Protein AF-A0A1Z9SM27-F1 (afdb_monomer_lite)

pLDDT: mean 76.43, std 13.02, range [48.34, 94.5]

Radius of gyration: 17.13 Å; chains: 1; bounding box: 48×29×50 Å

Structure (mmCIF, N/CA/C/O backbone):
data_AF-A0A1Z9SM27-F1
#
_entry.id   AF-A0A1Z9SM27-F1
#
loop_
_atom_site.group_PDB
_atom_site.id
_atom_site.type_symbol
_atom_site.label_atom_id
_atom_site.label_alt_id
_atom_site.label_comp_id
_atom_site.label_asym_id
_atom_site.label_entity_id
_atom_site.label_seq_id
_atom_site.pdbx_PDB_ins_code
_atom_site.Cartn_x
_atom_site.Cartn_y
_atom_site.Cartn_z
_atom_site.occupancy
_atom_site.B_iso_or_equiv
_atom_site.auth_seq_id
_atom_site.auth_comp_id
_atom_site.auth_asym_id
_atom_site.auth_atom_id
_atom_site.pdbx_PDB_model_num
ATOM 1 N N . MET A 1 1 ? -36.051 -12.851 9.675 1.00 53.44 1 MET A N 1
ATOM 2 C CA . MET A 1 1 ? -34.873 -12.325 10.395 1.00 53.44 1 MET A CA 1
ATOM 3 C C . MET A 1 1 ? -34.772 -10.867 9.987 1.00 53.44 1 MET A C 1
ATOM 5 O O . MET A 1 1 ? -34.722 -10.624 8.794 1.00 53.44 1 MET A O 1
ATOM 9 N N . ALA A 1 2 ? -34.959 -9.919 10.906 1.00 62.03 2 ALA A N 1
ATOM 10 C CA . ALA A 1 2 ? -34.956 -8.502 10.539 1.00 62.03 2 ALA A CA 1
ATOM 11 C C . ALA A 1 2 ? -33.515 -8.054 10.277 1.00 62.03 2 ALA A C 1
ATOM 13 O O . ALA A 1 2 ? -32.640 -8.312 11.107 1.00 62.03 2 ALA A O 1
ATOM 14 N N . ASP A 1 3 ? -33.279 -7.415 9.134 1.00 80.12 3 ASP A N 1
ATOM 15 C CA . ASP A 1 3 ? -31.983 -6.823 8.825 1.00 80.12 3 ASP A CA 1
ATOM 16 C C . ASP A 1 3 ? -31.711 -5.682 9.807 1.00 80.12 3 ASP A C 1
ATOM 18 O O . ASP A 1 3 ? -32.509 -4.752 9.948 1.00 80.12 3 ASP A O 1
ATOM 22 N N . LYS A 1 4 ? -30.593 -5.777 10.528 1.00 73.25 4 LYS A N 1
ATOM 23 C CA . LYS A 1 4 ? -30.175 -4.742 11.477 1.00 73.25 4 LYS A CA 1
ATOM 24 C C . LYS A 1 4 ? -29.777 -3.481 10.721 1.00 73.25 4 LYS A C 1
ATOM 26 O O . LYS A 1 4 ? -29.081 -3.550 9.707 1.00 73.25 4 LYS A O 1
ATOM 31 N N . ARG A 1 5 ? -30.178 -2.317 11.233 1.00 74.31 5 ARG A N 1
ATOM 32 C CA . ARG A 1 5 ? -29.729 -1.027 10.688 1.00 74.31 5 ARG A CA 1
ATOM 33 C C . ARG A 1 5 ? -28.278 -0.770 11.093 1.00 74.31 5 ARG A C 1
ATOM 35 O O . ARG A 1 5 ? -27.809 -1.283 12.104 1.00 74.31 5 ARG A O 1
ATOM 42 N N . VAL A 1 6 ? -27.567 0.070 10.336 1.00 71.69 6 VAL A N 1
ATOM 43 C CA . VAL A 1 6 ? -26.134 0.344 10.574 1.00 71.69 6 VAL A CA 1
ATOM 44 C C . VAL A 1 6 ? -25.852 0.898 11.981 1.00 71.69 6 VAL A C 1
ATOM 46 O O . VAL A 1 6 ? -24.790 0.654 12.538 1.00 71.69 6 VAL A O 1
ATOM 49 N N . SER A 1 7 ? -26.822 1.602 12.574 1.00 71.75 7 SER A N 1
ATOM 50 C CA . SER A 1 7 ? -26.766 2.148 13.937 1.00 71.75 7 SER A CA 1
ATOM 51 C C . SER A 1 7 ? -26.884 1.095 15.041 1.00 71.75 7 SER A C 1
ATOM 53 O O . SER A 1 7 ? -26.629 1.398 16.200 1.00 71.75 7 SER A O 1
ATOM 55 N N . GLU A 1 8 ? -27.306 -0.119 14.692 1.00 73.44 8 GLU A N 1
ATOM 56 C CA . GLU A 1 8 ? -27.547 -1.248 15.600 1.00 73.44 8 GLU A CA 1
ATOM 57 C C . GLU A 1 8 ? -26.489 -2.352 15.419 1.00 73.44 8 GLU A C 1
ATOM 59 O O . GLU A 1 8 ? -26.585 -3.437 16.001 1.00 73.44 8 GLU A O 1
ATOM 64 N N . LEU A 1 9 ? -25.474 -2.091 14.587 1.00 69.19 9 LEU A N 1
ATOM 65 C CA . LEU A 1 9 ? -24.284 -2.921 14.486 1.00 69.19 9 LEU A CA 1
ATOM 66 C C . LEU A 1 9 ? -23.408 -2.654 15.714 1.00 69.19 9 LEU A C 1
ATOM 68 O O . LEU A 1 9 ? -22.715 -1.644 15.801 1.00 69.19 9 LEU A O 1
ATOM 72 N N . ASN A 1 10 ? -23.456 -3.568 16.680 1.00 63.53 10 ASN A N 1
ATOM 73 C CA . ASN A 1 10 ? -22.553 -3.543 17.826 1.00 63.53 10 ASN A CA 1
ATOM 74 C C . ASN A 1 10 ? -21.113 -3.797 17.360 1.00 63.53 10 ASN A C 1
ATOM 76 O O . ASN A 1 10 ? -20.886 -4.644 16.494 1.00 63.53 10 ASN A O 1
ATOM 80 N N . ALA A 1 11 ? -20.147 -3.092 17.956 1.00 60.91 11 ALA A N 1
ATOM 81 C CA . ALA A 1 11 ? -18.731 -3.329 17.700 1.00 60.91 11 ALA A CA 1
ATOM 82 C C . ALA A 1 11 ? -18.389 -4.796 17.994 1.00 60.91 11 ALA A C 1
ATOM 84 O O . ALA A 1 11 ? -18.682 -5.309 19.077 1.00 60.91 11 ALA A O 1
ATOM 85 N N . LEU A 1 12 ? -17.794 -5.475 17.015 1.00 61.28 12 LEU A N 1
ATOM 86 C CA . LEU A 1 12 ? -17.350 -6.849 17.181 1.00 61.28 12 LEU A CA 1
ATOM 87 C C . LEU A 1 12 ? -16.188 -6.865 18.182 1.00 61.28 12 LEU A C 1
ATOM 89 O O . LEU A 1 12 ? -15.159 -6.233 17.957 1.00 61.28 12 LEU A O 1
ATOM 93 N N . THR A 1 13 ? -16.361 -7.562 19.304 1.00 60.50 13 THR A N 1
ATOM 94 C CA . THR A 1 13 ? -15.362 -7.595 20.384 1.00 60.50 13 THR A CA 1
ATOM 95 C C . THR A 1 13 ? -14.203 -8.552 20.099 1.00 60.50 13 THR A C 1
ATOM 97 O O . THR A 1 13 ? -13.178 -8.462 20.771 1.00 60.50 13 THR A O 1
ATOM 100 N N . ALA A 1 14 ? -14.335 -9.437 19.100 1.00 60.81 14 ALA A N 1
ATOM 101 C CA . ALA A 1 14 ? -13.257 -10.286 18.594 1.00 60.81 14 ALA A CA 1
ATOM 102 C C . ALA A 1 14 ? -13.522 -10.750 17.141 1.00 60.81 14 ALA A C 1
ATOM 104 O O . ALA A 1 14 ? -14.638 -11.187 16.859 1.00 60.81 14 ALA A O 1
ATOM 105 N N . PRO A 1 15 ? -12.522 -10.704 16.239 1.00 58.97 15 PRO A N 1
ATOM 106 C CA . PRO A 1 15 ? -12.645 -11.218 14.874 1.00 58.97 15 PRO A CA 1
ATOM 107 C C . PRO A 1 15 ? -12.897 -12.728 14.824 1.00 58.97 15 PRO A C 1
ATOM 109 O O . PRO A 1 15 ? -12.292 -13.484 15.589 1.00 58.97 15 PRO A O 1
ATOM 112 N N . VAL A 1 16 ? -13.720 -13.182 13.878 1.00 65.69 16 VAL A N 1
ATOM 113 C CA . VAL A 1 16 ? -13.862 -14.603 13.529 1.00 65.69 16 VAL A CA 1
ATOM 114 C C . VAL A 1 16 ? -13.140 -14.918 12.221 1.00 65.69 16 VAL A C 1
ATOM 116 O O . VAL A 1 16 ? -12.945 -14.061 11.367 1.00 65.69 16 VAL A O 1
ATOM 119 N N . LYS A 1 17 ? -12.744 -16.182 12.044 1.00 48.34 17 LYS A N 1
ATOM 120 C CA . LYS A 1 17 ? -11.969 -16.657 10.880 1.00 48.34 17 LYS A CA 1
ATOM 121 C C . LYS A 1 17 ? -12.631 -16.425 9.508 1.00 48.34 17 LYS A C 1
ATOM 123 O O . LYS A 1 17 ? -11.949 -16.545 8.498 1.00 48.34 17 LYS A O 1
ATOM 128 N N . ASP A 1 18 ? -13.933 -16.139 9.487 1.00 65.75 18 ASP A N 1
ATOM 129 C CA . ASP A 1 18 ? -14.725 -15.927 8.273 1.00 65.75 18 ASP A CA 1
ATOM 130 C C . ASP A 1 18 ? -15.003 -14.423 8.014 1.00 65.75 18 ASP A C 1
ATOM 132 O O . ASP A 1 18 ? -15.694 -14.078 7.054 1.00 65.75 18 ASP A O 1
ATOM 136 N N . ASP A 1 19 ? -14.463 -13.513 8.840 1.00 59.94 19 ASP A N 1
ATOM 137 C CA . ASP A 1 19 ? -14.581 -12.067 8.626 1.00 59.94 19 ASP A CA 1
ATOM 138 C C . ASP A 1 19 ? -13.737 -11.628 7.420 1.00 59.94 19 ASP A C 1
ATOM 140 O O . ASP A 1 19 ? -12.512 -11.746 7.413 1.00 59.94 19 ASP A O 1
ATOM 144 N N . LEU A 1 20 ? -14.396 -11.077 6.395 1.00 59.19 20 LEU A N 1
ATOM 145 C CA . LEU A 1 20 ? -13.737 -10.657 5.153 1.00 59.19 20 LEU A CA 1
ATOM 146 C C . LEU A 1 20 ? -12.918 -9.365 5.313 1.00 59.19 20 LEU A C 1
ATOM 148 O O . LEU A 1 20 ? -11.914 -9.184 4.628 1.00 59.19 20 LEU A O 1
ATOM 152 N N . VAL A 1 21 ? -13.365 -8.452 6.185 1.00 62.28 21 VAL A N 1
ATOM 153 C 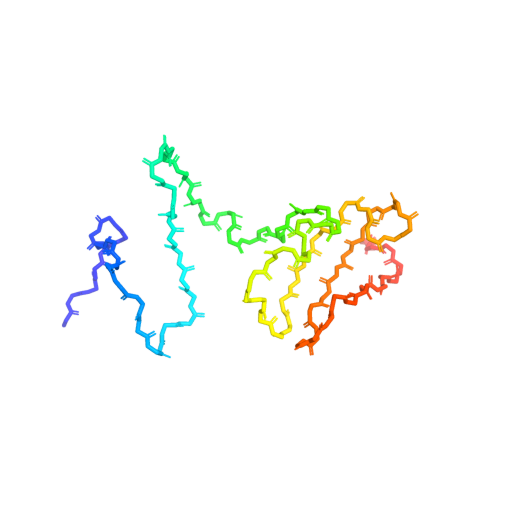CA . VAL A 1 21 ? -12.714 -7.162 6.457 1.00 62.28 21 VAL A CA 1
ATOM 154 C C . VAL A 1 21 ? -13.015 -6.729 7.892 1.00 62.28 21 VAL A C 1
ATOM 156 O O . VAL A 1 21 ? -14.164 -6.460 8.241 1.00 62.28 21 VAL A O 1
ATOM 159 N N . LEU A 1 22 ? -11.972 -6.604 8.710 1.00 63.12 22 LEU A N 1
ATOM 160 C CA . LEU A 1 22 ? -12.052 -6.001 10.039 1.00 63.12 22 LEU A CA 1
ATOM 161 C C . LEU A 1 22 ? -11.951 -4.483 9.950 1.00 63.12 22 LEU A C 1
ATOM 163 O O . LEU A 1 22 ? -10.978 -3.942 9.429 1.00 63.12 22 LEU A O 1
ATOM 167 N N . ILE A 1 23 ? -12.953 -3.801 10.499 1.00 67.50 23 ILE A N 1
ATOM 168 C CA . ILE A 1 23 ? -12.989 -2.344 10.623 1.00 67.50 23 ILE A CA 1
ATOM 169 C C . ILE A 1 23 ? -13.089 -2.028 12.111 1.00 67.50 23 ILE A C 1
ATOM 171 O O . ILE A 1 23 ? -14.182 -1.952 12.669 1.00 67.50 23 ILE A O 1
ATOM 175 N N . SER A 1 24 ? -11.942 -1.895 12.769 1.00 63.16 24 SER A N 1
ATOM 176 C CA . SER A 1 24 ? -11.865 -1.592 14.196 1.00 63.16 24 SER A CA 1
ATOM 177 C C . SER A 1 24 ? -10.952 -0.400 14.458 1.00 63.16 24 SER A C 1
ATOM 179 O O . SER A 1 24 ? -9.949 -0.189 13.776 1.00 63.16 24 SER A O 1
ATOM 181 N N . ASP A 1 25 ? -11.325 0.398 15.456 1.00 62.56 25 ASP A N 1
ATOM 182 C CA . ASP A 1 25 ? -10.431 1.372 16.068 1.00 62.56 25 ASP A CA 1
ATOM 183 C C . ASP A 1 25 ? -9.671 0.661 17.191 1.00 62.56 25 ASP A C 1
ATOM 185 O O . ASP A 1 25 ? -10.264 0.247 18.186 1.00 62.56 25 ASP A O 1
ATOM 189 N N . SER A 1 26 ? -8.367 0.453 17.008 1.00 60.50 26 SER A N 1
ATOM 190 C CA . SER A 1 26 ? -7.499 -0.155 18.025 1.00 60.50 26 SER A CA 1
ATOM 191 C C . SER A 1 26 ? -6.873 0.885 18.963 1.00 60.50 26 SER A C 1
ATOM 193 O O . SER A 1 26 ? -5.990 0.548 19.751 1.00 60.50 26 SER A O 1
ATOM 195 N N . SER A 1 27 ? -7.255 2.158 18.833 1.00 62.44 27 SER A N 1
ATOM 196 C CA . SER A 1 27 ? -6.745 3.249 19.655 1.00 62.44 27 SER A CA 1
ATOM 197 C C . SER A 1 27 ? -7.376 3.223 21.045 1.00 62.44 27 SER A C 1
ATOM 199 O O . SER A 1 27 ? -8.594 3.206 21.193 1.00 62.44 27 SER A O 1
ATOM 201 N N . THR A 1 28 ? -6.546 3.259 22.086 1.00 69.44 28 THR A N 1
ATOM 202 C CA . THR A 1 28 ? -7.009 3.364 23.480 1.00 69.44 28 THR A CA 1
ATOM 203 C C . THR A 1 28 ? -7.163 4.811 23.947 1.00 69.44 28 THR A C 1
ATOM 205 O O . THR A 1 28 ? -7.684 5.049 25.035 1.00 69.44 28 THR A O 1
ATOM 208 N N . THR A 1 29 ? -6.704 5.779 23.149 1.00 69.19 29 THR A N 1
ATOM 209 C CA . THR A 1 29 ? -6.559 7.184 23.567 1.00 69.19 29 THR A CA 1
ATOM 210 C C . THR A 1 29 ? -7.277 8.182 22.667 1.00 69.19 29 THR A C 1
ATOM 212 O O . THR A 1 29 ? -7.426 9.340 23.042 1.00 69.19 29 THR A O 1
ATOM 215 N N . GLU A 1 30 ? -7.729 7.768 21.487 1.00 61.09 30 GLU A N 1
ATOM 216 C CA . GLU A 1 30 ? -8.365 8.654 20.509 1.00 61.09 30 GLU A CA 1
ATOM 217 C C . GLU A 1 30 ? -9.494 7.926 19.799 1.00 61.09 30 GLU A C 1
ATOM 219 O O . GLU A 1 30 ? -9.293 6.804 19.353 1.00 61.09 30 GLU A O 1
ATOM 224 N N . THR A 1 31 ? -10.639 8.582 19.619 1.00 61.47 31 THR A N 1
ATOM 225 C CA . THR A 1 31 ? -11.718 8.056 18.777 1.00 61.47 31 THR A CA 1
ATOM 226 C C . THR A 1 31 ? -11.409 8.329 17.308 1.00 61.47 31 THR A C 1
ATOM 228 O O . THR A 1 31 ? -11.564 9.459 16.828 1.00 61.47 31 THR A O 1
ATOM 231 N N . LYS A 1 32 ? -11.005 7.303 16.557 1.00 58.78 32 LYS A N 1
ATOM 232 C CA . LYS A 1 32 ? -10.768 7.421 15.115 1.00 58.78 32 LYS A CA 1
ATOM 233 C C . LYS A 1 32 ? -12.071 7.190 14.362 1.00 58.78 32 LYS A C 1
ATOM 235 O O . LYS A 1 32 ? -12.612 6.090 14.306 1.00 58.78 32 LYS A O 1
ATOM 240 N N . LYS A 1 33 ? -12.595 8.254 13.747 1.00 58.78 33 LYS A N 1
ATOM 241 C CA . LYS A 1 33 ? -13.775 8.160 12.876 1.00 58.78 33 LYS A CA 1
ATOM 242 C C . LYS A 1 33 ? -13.397 7.423 11.589 1.00 58.78 33 LYS A C 1
ATOM 244 O O . LYS A 1 33 ? -12.829 8.023 10.677 1.00 58.78 33 LYS A O 1
ATOM 249 N N . ILE A 1 34 ? -13.731 6.138 11.498 1.00 65.62 34 ILE A N 1
ATOM 250 C CA . ILE A 1 34 ? -13.655 5.396 10.239 1.00 65.62 34 ILE A CA 1
ATOM 251 C C . ILE A 1 34 ? -14.928 5.699 9.448 1.00 65.62 34 ILE A C 1
ATOM 253 O O . ILE A 1 34 ? -16.014 5.245 9.795 1.00 65.62 34 ILE A O 1
ATOM 257 N N . THR A 1 35 ? -14.815 6.522 8.406 1.00 61.56 35 THR A N 1
ATOM 258 C CA . THR A 1 35 ? -15.938 6.765 7.492 1.00 61.56 35 THR A CA 1
ATOM 259 C C . THR A 1 35 ? -15.930 5.740 6.361 1.00 61.56 35 THR A C 1
ATOM 261 O O . THR A 1 35 ? -14.871 5.253 5.973 1.00 61.56 35 THR A O 1
ATOM 264 N N . ILE A 1 36 ? -17.091 5.461 5.762 1.00 66.69 36 ILE A N 1
ATOM 265 C CA . ILE A 1 36 ? -17.190 4.626 4.550 1.00 66.69 36 ILE A CA 1
ATOM 266 C C . ILE A 1 36 ? -16.305 5.186 3.414 1.00 66.69 36 ILE A C 1
ATOM 268 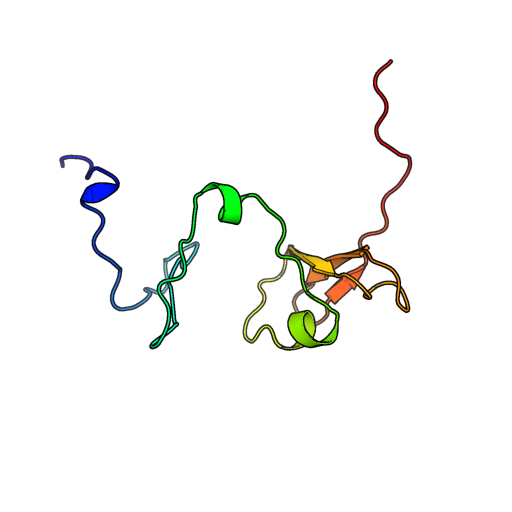O O . ILE A 1 36 ? -15.758 4.432 2.620 1.00 66.69 36 ILE A O 1
ATOM 272 N N . GLN A 1 37 ? -16.076 6.503 3.364 1.00 54.31 37 GLN A N 1
ATOM 273 C CA . GLN A 1 37 ? -15.167 7.115 2.386 1.00 54.31 37 GLN A CA 1
ATOM 274 C C . GLN A 1 37 ? -13.698 6.741 2.631 1.00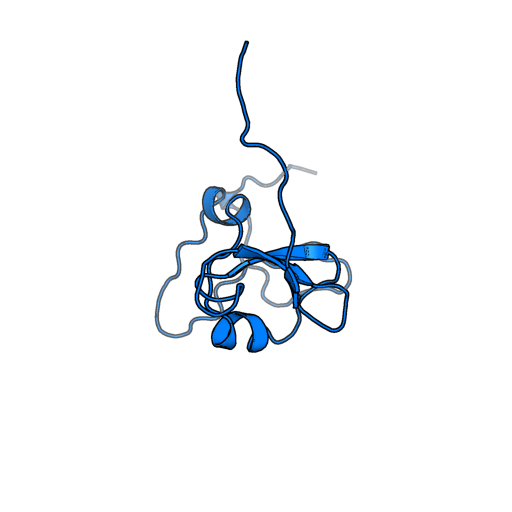 54.31 37 GLN A C 1
ATOM 276 O O . GLN A 1 37 ? -12.928 6.666 1.675 1.00 54.31 37 GLN A O 1
ATOM 281 N N . ASN A 1 38 ? -13.303 6.466 3.879 1.00 57.56 38 ASN A N 1
ATOM 282 C CA . ASN A 1 38 ? -11.959 5.980 4.197 1.00 57.56 38 ASN A CA 1
ATOM 283 C C . ASN A 1 38 ? -11.731 4.557 3.670 1.00 57.56 38 ASN A C 1
ATOM 285 O O . ASN A 1 38 ? -10.590 4.217 3.385 1.00 57.56 38 ASN A O 1
ATOM 289 N N . LEU A 1 39 ? -12.786 3.750 3.504 1.00 64.81 39 LEU A N 1
ATOM 290 C CA . LEU A 1 39 ? -12.681 2.409 2.916 1.00 64.81 39 LEU A CA 1
ATOM 291 C C . LEU A 1 39 ? -12.407 2.445 1.406 1.00 64.81 39 LEU A C 1
ATOM 293 O O . LEU A 1 39 ? -11.844 1.500 0.865 1.00 64.81 39 LEU A O 1
ATOM 297 N N . PHE A 1 40 ? -12.804 3.522 0.723 1.00 60.72 40 PHE A N 1
ATOM 298 C CA . PHE A 1 40 ? -12.632 3.664 -0.726 1.00 60.72 40 PHE A CA 1
ATOM 299 C C . PHE A 1 40 ? -11.371 4.433 -1.126 1.00 60.72 40 PHE A C 1
ATOM 301 O O . PHE A 1 40 ? -11.032 4.484 -2.308 1.00 60.72 40 PHE A O 1
ATOM 308 N N . LYS A 1 41 ? -10.666 5.046 -0.169 1.00 58.97 41 LYS A N 1
ATOM 309 C CA . LYS A 1 41 ? -9.378 5.685 -0.436 1.00 58.97 41 LYS A CA 1
ATOM 310 C C . LYS A 1 41 ? -8.262 4.684 -0.202 1.00 58.97 41 LYS A C 1
ATOM 312 O O . LYS A 1 41 ? -8.183 4.060 0.850 1.00 58.97 41 LYS A O 1
ATOM 317 N N . VAL A 1 42 ? -7.372 4.585 -1.182 1.00 69.06 42 VAL A N 1
ATOM 318 C CA . VAL A 1 42 ? -6.129 3.835 -1.035 1.00 69.06 42 VAL A CA 1
ATOM 319 C C . VAL A 1 42 ? -5.359 4.434 0.156 1.00 69.06 42 VAL A C 1
ATOM 321 O O . VAL A 1 42 ? -5.098 5.641 0.140 1.00 69.06 42 VAL A O 1
ATOM 324 N N . PRO A 1 43 ? -5.020 3.650 1.197 1.00 70.94 43 PRO A N 1
ATOM 325 C CA . PRO A 1 43 ? -4.306 4.166 2.359 1.00 70.94 43 PRO A CA 1
ATOM 326 C C . PRO A 1 43 ? -2.984 4.808 1.927 1.00 70.94 43 PRO A C 1
ATOM 328 O O . PRO A 1 43 ? -2.233 4.227 1.140 1.00 70.94 43 PRO A O 1
ATOM 331 N N . SER A 1 44 ? -2.722 6.023 2.419 1.00 76.19 44 SER A N 1
ATOM 332 C CA . SER A 1 44 ? -1.505 6.779 2.119 1.00 76.19 44 SER A CA 1
ATOM 333 C C . SER A 1 44 ? -0.483 6.645 3.245 1.00 76.19 44 SER A C 1
ATOM 335 O O . SER A 1 44 ? -0.785 6.996 4.387 1.00 76.19 44 SER A O 1
ATOM 337 N N . ALA A 1 45 ? 0.726 6.194 2.934 1.00 80.44 45 ALA A N 1
ATOM 338 C CA . ALA A 1 45 ? 1.818 6.027 3.892 1.00 80.44 45 ALA A CA 1
ATOM 339 C C . ALA A 1 45 ? 3.170 6.301 3.214 1.00 80.44 45 ALA A C 1
ATOM 341 O O . ALA A 1 45 ? 3.250 6.342 1.995 1.00 80.44 45 ALA A O 1
ATOM 342 N N . ASN A 1 46 ? 4.244 6.491 3.976 1.00 87.12 46 ASN A N 1
ATOM 343 C CA . ASN A 1 46 ? 5.600 6.432 3.420 1.00 87.12 46 ASN A CA 1
ATOM 344 C C . ASN A 1 46 ? 6.096 4.972 3.394 1.00 87.12 46 ASN A C 1
ATOM 346 O O . ASN A 1 46 ? 5.432 4.070 3.913 1.00 87.12 46 ASN A O 1
ATOM 350 N N . THR A 1 47 ? 7.255 4.719 2.799 1.00 88.00 47 THR A N 1
ATOM 351 C CA . THR A 1 47 ? 7.860 3.386 2.674 1.00 88.00 47 THR A CA 1
ATOM 352 C C . THR A 1 47 ? 8.023 2.699 4.028 1.00 88.00 47 THR A C 1
ATOM 354 O O . THR A 1 47 ? 7.645 1.537 4.163 1.00 88.00 47 THR A O 1
ATOM 357 N N . ALA A 1 48 ? 8.492 3.426 5.046 1.00 85.88 48 ALA A N 1
ATOM 358 C CA . ALA A 1 48 ? 8.670 2.910 6.404 1.00 85.88 48 ALA A CA 1
ATOM 359 C C . ALA A 1 48 ? 7.344 2.460 7.041 1.00 85.88 48 ALA A C 1
ATOM 361 O O . ALA A 1 48 ? 7.238 1.342 7.540 1.00 85.88 48 ALA A O 1
ATOM 362 N N . ASN A 1 49 ? 6.307 3.292 6.965 1.00 82.38 49 ASN A N 1
ATOM 363 C CA . ASN A 1 49 ? 4.988 2.980 7.512 1.00 82.38 49 ASN A CA 1
ATOM 364 C C . ASN A 1 49 ? 4.291 1.868 6.717 1.00 82.38 49 ASN A C 1
ATOM 366 O O . ASN A 1 49 ? 3.573 1.062 7.297 1.00 82.38 49 ASN A O 1
ATOM 370 N N . THR A 1 50 ? 4.524 1.793 5.405 1.00 83.31 50 THR A N 1
ATOM 371 C CA . THR A 1 50 ? 3.995 0.718 4.550 1.00 83.31 50 THR A CA 1
ATOM 372 C C . THR A 1 50 ? 4.667 -0.625 4.877 1.00 83.31 50 THR A C 1
ATOM 374 O O . THR A 1 50 ? 4.006 -1.662 4.902 1.00 83.31 50 THR A O 1
ATOM 377 N N . ALA A 1 51 ? 5.964 -0.614 5.200 1.00 81.81 51 ALA A N 1
ATOM 378 C CA . ALA A 1 51 ? 6.696 -1.785 5.687 1.00 81.81 51 ALA A CA 1
ATOM 379 C C . ALA A 1 51 ? 6.309 -2.190 7.122 1.00 81.81 51 ALA A C 1
ATOM 381 O O . ALA A 1 51 ? 6.437 -3.357 7.478 1.00 81.81 51 ALA A O 1
ATOM 382 N N . ALA A 1 52 ? 5.815 -1.249 7.932 1.00 81.25 52 ALA A N 1
ATOM 383 C CA . ALA A 1 52 ? 5.352 -1.495 9.298 1.00 81.25 52 ALA A CA 1
ATOM 384 C C . ALA A 1 52 ? 3.936 -2.099 9.381 1.00 81.25 52 ALA A C 1
ATOM 386 O O . ALA A 1 52 ? 3.464 -2.403 10.478 1.00 81.25 52 ALA A O 1
ATOM 387 N N . ILE A 1 53 ? 3.244 -2.280 8.250 1.00 79.62 53 ILE A N 1
ATOM 388 C CA . ILE A 1 53 ? 1.963 -2.993 8.215 1.00 79.62 53 ILE A CA 1
ATOM 389 C C . ILE A 1 53 ? 2.236 -4.448 8.611 1.00 79.62 53 ILE A C 1
ATOM 391 O O . ILE A 1 53 ? 2.954 -5.164 7.920 1.00 79.62 53 ILE A O 1
ATOM 395 N N . SER A 1 54 ? 1.671 -4.879 9.738 1.00 74.12 54 SER A N 1
ATOM 396 C CA . SER A 1 54 ? 1.986 -6.168 10.367 1.00 74.12 54 SER A CA 1
ATOM 397 C C . SER A 1 54 ? 1.368 -7.377 9.661 1.00 74.12 54 SER A C 1
ATOM 399 O O . SER A 1 54 ? 1.820 -8.503 9.861 1.00 74.12 54 SER A O 1
ATOM 401 N N . SER A 1 55 ? 0.319 -7.181 8.859 1.00 77.38 55 SER A N 1
ATOM 402 C CA . SER A 1 55 ? -0.375 -8.261 8.139 1.00 77.38 55 SER A CA 1
ATOM 403 C C . SER A 1 55 ? -1.030 -7.767 6.840 1.00 77.38 55 SER A C 1
ATOM 405 O O . SER A 1 55 ? -2.256 -7.781 6.726 1.00 77.38 55 SER A O 1
ATOM 407 N N . PRO A 1 56 ? -0.248 -7.279 5.859 1.00 81.12 56 PRO A N 1
ATOM 408 C CA . PRO A 1 56 ? -0.796 -6.893 4.567 1.00 81.12 56 PRO A CA 1
ATOM 409 C C . PRO A 1 56 ? -1.277 -8.132 3.800 1.00 81.12 56 PRO A C 1
ATOM 411 O O . PRO A 1 56 ? -0.598 -9.159 3.753 1.00 81.12 56 PRO A O 1
ATOM 414 N N . ALA A 1 57 ? -2.450 -8.034 3.179 1.00 84.38 57 ALA A N 1
ATOM 415 C CA . ALA A 1 57 ? -2.981 -9.103 2.340 1.00 84.38 57 ALA A CA 1
ATOM 416 C C . ALA A 1 57 ? -2.396 -9.018 0.923 1.00 84.38 57 ALA A C 1
ATOM 418 O O . ALA A 1 57 ? -2.187 -7.926 0.387 1.00 84.38 57 ALA A O 1
ATOM 419 N N . ALA A 1 58 ? -2.147 -10.163 0.283 1.00 88.44 58 ALA A N 1
ATOM 420 C CA . ALA A 1 58 ? -1.765 -10.175 -1.128 1.00 88.44 58 ALA A CA 1
ATOM 421 C C . ALA A 1 58 ? -2.856 -9.489 -1.976 1.00 88.44 58 ALA A C 1
ATOM 423 O O . ALA A 1 58 ? -4.043 -9.755 -1.804 1.00 88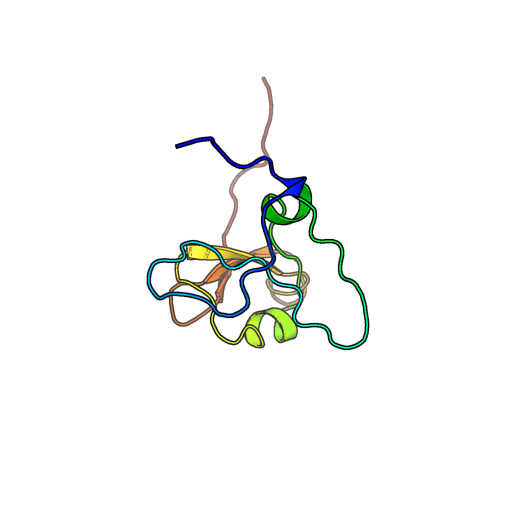.44 58 ALA A O 1
ATOM 424 N N . GLY A 1 59 ? -2.454 -8.588 -2.873 1.00 84.50 59 GLY A N 1
ATOM 425 C CA . GLY A 1 59 ? -3.361 -7.758 -3.671 1.00 84.50 59 GLY A CA 1
ATOM 426 C C . GLY A 1 59 ? -3.771 -6.436 -3.013 1.00 84.50 59 GLY A C 1
ATOM 427 O O . GLY A 1 59 ? -4.400 -5.609 -3.671 1.00 84.50 59 GLY A O 1
ATOM 428 N N . GLN A 1 60 ? -3.393 -6.185 -1.756 1.00 86.75 60 GLN A N 1
ATOM 429 C CA . GLN A 1 60 ? -3.636 -4.898 -1.107 1.00 86.75 60 GLN A CA 1
ATOM 430 C C . GLN A 1 60 ? -2.876 -3.775 -1.821 1.00 86.75 60 GLN A C 1
ATOM 432 O O . GLN A 1 60 ? -1.689 -3.914 -2.113 1.00 86.75 60 GLN A O 1
ATOM 437 N N . VAL A 1 61 ? -3.556 -2.651 -2.067 1.00 90.00 61 VAL A N 1
ATOM 438 C CA . VAL A 1 61 ? -2.988 -1.463 -2.724 1.00 90.00 61 VAL A CA 1
ATOM 439 C C . VAL A 1 61 ? -2.784 -0.343 -1.703 1.00 90.00 61 VAL A C 1
ATOM 441 O O . VAL A 1 61 ? -3.633 -0.124 -0.839 1.00 90.00 61 VAL A O 1
ATOM 444 N N . ALA A 1 62 ? -1.669 0.378 -1.814 1.00 89.25 62 ALA A N 1
ATOM 445 C CA . ALA A 1 62 ? -1.335 1.546 -1.000 1.00 89.25 62 ALA A CA 1
ATOM 446 C C . ALA A 1 62 ? -0.789 2.690 -1.873 1.00 89.25 62 ALA A C 1
ATOM 448 O O . ALA A 1 62 ? -0.153 2.455 -2.903 1.00 89.25 62 ALA A O 1
ATOM 449 N N . TYR A 1 63 ? -1.019 3.936 -1.457 1.00 91.44 63 TYR A N 1
ATOM 450 C CA . TYR A 1 63 ? -0.364 5.112 -2.017 1.00 91.44 63 TYR A CA 1
ATOM 451 C C . TYR A 1 63 ? 0.863 5.406 -1.158 1.00 91.44 63 TYR A C 1
ATOM 453 O O . TYR A 1 63 ? 0.743 5.789 0.004 1.00 91.44 63 TYR A O 1
ATOM 461 N N . VAL A 1 64 ? 2.049 5.197 -1.716 1.00 92.50 64 VAL A N 1
ATOM 462 C CA . VAL A 1 64 ? 3.315 5.345 -1.002 1.00 92.50 64 VAL A CA 1
ATOM 463 C C . VAL A 1 64 ? 3.939 6.682 -1.373 1.00 92.50 64 VAL A C 1
ATOM 465 O O . VAL A 1 64 ? 4.269 6.886 -2.536 1.00 92.50 64 VAL A O 1
ATOM 468 N N . THR A 1 65 ? 4.113 7.599 -0.424 1.00 94.50 65 THR A N 1
ATOM 469 C CA . THR A 1 65 ? 4.529 8.990 -0.698 1.00 94.50 65 THR A CA 1
ATOM 470 C C . THR A 1 65 ? 5.968 9.141 -1.204 1.00 94.50 65 THR A C 1
ATOM 472 O O . THR A 1 65 ? 6.304 10.171 -1.771 1.00 94.50 65 THR A O 1
ATOM 475 N N . ASP A 1 66 ? 6.811 8.130 -1.015 1.00 93.00 66 ASP A N 1
ATOM 476 C CA . ASP A 1 66 ? 8.256 8.118 -1.298 1.00 93.00 66 ASP A CA 1
ATOM 477 C C . ASP A 1 66 ? 8.736 6.785 -1.926 1.00 93.00 66 ASP A C 1
ATOM 479 O O . ASP A 1 66 ? 9.937 6.537 -2.053 1.00 93.00 66 ASP A O 1
ATOM 483 N N . GLY A 1 67 ? 7.810 5.912 -2.347 1.00 87.81 67 GLY A N 1
ATOM 484 C CA . GLY A 1 67 ? 8.096 4.542 -2.810 1.00 87.81 67 GLY A CA 1
ATOM 485 C C . GLY A 1 67 ? 8.787 4.434 -4.177 1.00 87.81 67 GLY A C 1
ATOM 486 O O . GLY A 1 67 ? 9.254 3.359 -4.572 1.00 87.81 67 GLY A O 1
ATOM 487 N N . ALA A 1 68 ? 8.890 5.540 -4.913 1.00 89.19 68 ALA A N 1
ATOM 488 C CA . ALA A 1 68 ? 9.593 5.631 -6.185 1.00 89.19 68 ALA A CA 1
ATOM 489 C C . ALA A 1 68 ? 10.953 6.329 -6.074 1.00 89.19 68 ALA A C 1
ATOM 491 O O . ALA A 1 68 ? 11.224 7.279 -6.800 1.00 89.19 68 ALA A O 1
ATOM 492 N N . GLY A 1 69 ? 11.805 5.866 -5.152 1.00 87.62 69 GLY A N 1
ATOM 493 C CA . GLY A 1 69 ? 13.119 6.480 -4.922 1.00 87.62 69 GLY A CA 1
ATOM 494 C C . GLY A 1 69 ? 13.003 7.904 -4.369 1.00 87.62 69 GLY A C 1
ATOM 495 O O . GLY A 1 69 ? 13.737 8.787 -4.797 1.00 87.62 69 GLY A O 1
ATOM 496 N N . GLY A 1 70 ? 12.037 8.136 -3.475 1.00 90.06 70 GLY A N 1
ATOM 497 C CA . GLY A 1 70 ? 11.717 9.454 -2.919 1.00 90.06 70 GLY A CA 1
ATOM 498 C C . GLY A 1 70 ? 10.508 10.139 -3.561 1.00 90.06 70 GLY A C 1
ATOM 499 O O . GLY A 1 70 ? 10.007 11.108 -3.002 1.00 90.06 70 GLY A O 1
ATOM 500 N N . SER A 1 71 ? 9.996 9.630 -4.688 1.00 90.31 71 SER A N 1
ATOM 501 C CA . SER A 1 71 ? 8.759 10.132 -5.310 1.00 90.31 71 SER A CA 1
ATOM 502 C C . SER A 1 71 ? 7.526 9.296 -4.928 1.00 90.31 71 SER A C 1
ATOM 504 O O . SER A 1 71 ? 7.669 8.094 -4.678 1.00 90.31 71 SER A O 1
ATOM 506 N N . PRO A 1 72 ? 6.310 9.874 -4.930 1.00 92.06 72 PRO A N 1
ATOM 507 C CA . PRO A 1 72 ? 5.092 9.119 -4.665 1.00 92.06 72 PRO A CA 1
ATOM 508 C C . PRO A 1 72 ? 4.767 8.074 -5.741 1.00 92.06 72 PRO A C 1
ATOM 510 O O . PRO A 1 72 ? 4.997 8.298 -6.930 1.00 92.06 72 PRO A O 1
ATOM 513 N N . CYS A 1 73 ? 4.179 6.945 -5.348 1.00 92.75 73 CYS A N 1
ATOM 514 C CA . CYS A 1 73 ? 3.692 5.914 -6.263 1.00 92.75 73 CYS A CA 1
ATOM 515 C C . CYS A 1 73 ? 2.547 5.083 -5.674 1.00 92.75 73 CYS A C 1
ATOM 517 O O . CYS A 1 73 ? 2.388 4.995 -4.460 1.00 92.75 73 CYS A O 1
ATOM 519 N N . LEU A 1 74 ? 1.798 4.390 -6.531 1.00 93.06 74 LEU A N 1
ATOM 520 C CA . LEU A 1 74 ? 0.948 3.284 -6.090 1.00 93.06 74 LEU A CA 1
ATOM 521 C C . LEU A 1 74 ? 1.795 2.020 -5.917 1.00 93.06 74 LEU A C 1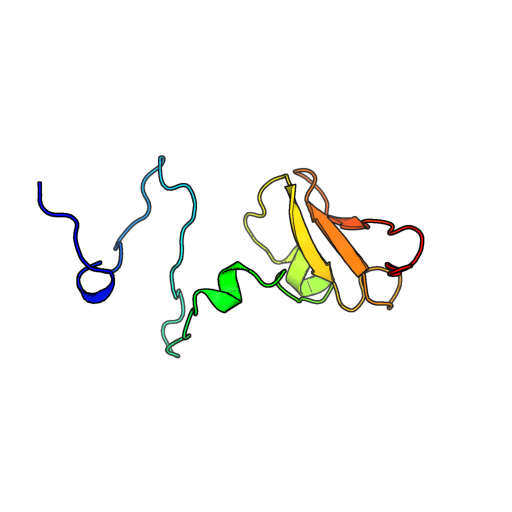
ATOM 523 O O . LEU A 1 74 ? 2.675 1.745 -6.734 1.00 93.06 74 LEU A O 1
ATOM 527 N N . ALA A 1 75 ? 1.522 1.249 -4.871 1.00 91.94 75 ALA A N 1
ATOM 528 C CA . ALA A 1 75 ? 2.165 -0.029 -4.609 1.00 91.94 75 ALA A CA 1
ATOM 529 C C . ALA A 1 75 ? 1.128 -1.120 -4.324 1.00 91.94 75 ALA A C 1
ATOM 531 O O . ALA A 1 75 ? 0.072 -0.839 -3.761 1.00 91.94 75 ALA A O 1
ATOM 532 N N . VAL A 1 76 ? 1.448 -2.359 -4.691 1.00 93.00 76 VAL A N 1
ATOM 533 C CA . VAL A 1 76 ? 0.666 -3.561 -4.389 1.00 93.00 76 VAL A CA 1
ATOM 534 C C . VAL A 1 76 ? 1.504 -4.536 -3.574 1.00 93.00 76 VAL A C 1
ATOM 536 O O . VAL A 1 76 ? 2.677 -4.756 -3.878 1.00 93.00 76 VAL A O 1
ATOM 539 N N . TYR A 1 77 ? 0.919 -5.135 -2.542 1.00 92.38 77 TYR A N 1
ATOM 540 C CA . TYR A 1 77 ? 1.572 -6.200 -1.791 1.00 92.38 77 TYR A CA 1
ATOM 541 C C . TYR A 1 77 ? 1.409 -7.539 -2.519 1.00 92.38 77 TYR A C 1
ATOM 543 O O . TYR A 1 77 ? 0.290 -7.973 -2.783 1.00 92.38 77 TYR A O 1
ATOM 551 N N . ASN A 1 78 ? 2.509 -8.218 -2.847 1.00 92.50 78 ASN A N 1
ATOM 552 C CA . ASN A 1 78 ? 2.474 -9.499 -3.572 1.00 92.50 78 ASN A CA 1
ATOM 553 C C . ASN A 1 78 ? 2.425 -10.741 -2.656 1.00 92.50 78 ASN A C 1
ATOM 555 O O . ASN A 1 78 ? 2.582 -11.855 -3.145 1.00 92.50 78 ASN A O 1
ATOM 559 N N . GLY A 1 79 ? 2.258 -10.559 -1.342 1.00 88.06 79 GLY A N 1
ATOM 560 C CA . GLY A 1 79 ? 2.378 -11.629 -0.343 1.00 88.06 79 GLY A CA 1
ATOM 561 C C . GLY A 1 79 ? 3.750 -11.704 0.336 1.00 88.06 79 GLY A C 1
ATOM 562 O O . GLY A 1 79 ? 3.937 -12.493 1.257 1.00 88.06 79 GLY A O 1
ATOM 563 N N . SER A 1 80 ? 4.727 -10.906 -0.099 1.00 90.75 80 SER A N 1
ATOM 564 C CA . SER A 1 80 ? 6.058 -10.842 0.529 1.00 90.75 80 SER A CA 1
ATOM 565 C C . SER A 1 80 ? 6.685 -9.451 0.490 1.00 90.75 80 SER A C 1
ATOM 567 O O . SER A 1 80 ? 7.422 -9.068 1.393 1.00 90.75 80 SER A O 1
ATOM 569 N N . SER A 1 81 ? 6.409 -8.664 -0.544 1.00 91.19 81 SER A N 1
ATOM 570 C CA . SER A 1 81 ? 6.979 -7.337 -0.750 1.00 91.19 81 SER A CA 1
ATOM 571 C C . SER A 1 81 ? 5.963 -6.392 -1.377 1.00 91.19 81 SER A C 1
ATOM 573 O O . SER A 1 81 ? 5.053 -6.804 -2.100 1.00 91.19 81 SER A O 1
ATOM 575 N N . TRP A 1 82 ? 6.152 -5.102 -1.113 1.00 92.25 82 TRP A N 1
ATOM 576 C CA . TRP A 1 82 ? 5.438 -4.035 -1.800 1.00 92.25 82 TRP A CA 1
ATOM 577 C C . TRP A 1 82 ? 6.111 -3.756 -3.141 1.00 92.25 82 TRP A C 1
ATOM 579 O O . TRP A 1 82 ? 7.279 -3.374 -3.196 1.00 92.25 82 TRP A O 1
ATOM 589 N N . LEU A 1 83 ? 5.370 -3.959 -4.225 1.00 93.88 83 LEU A N 1
ATOM 590 C CA . LEU A 1 83 ? 5.819 -3.706 -5.587 1.00 93.88 83 LEU A CA 1
ATOM 591 C C . LEU A 1 83 ? 5.165 -2.442 -6.118 1.00 93.88 83 LEU A C 1
ATOM 593 O O . LEU A 1 83 ? 3.971 -2.225 -5.928 1.00 93.88 83 LEU A O 1
ATOM 597 N N . ARG A 1 84 ? 5.937 -1.618 -6.824 1.00 94.12 84 ARG A N 1
ATOM 598 C CA . ARG A 1 84 ? 5.403 -0.429 -7.485 1.00 94.12 84 ARG A CA 1
ATOM 599 C C . ARG A 1 84 ? 4.463 -0.831 -8.620 1.00 94.12 84 ARG A C 1
ATOM 601 O O . ARG A 1 84 ? 4.824 -1.648 -9.463 1.00 94.12 84 ARG A O 1
ATOM 608 N N . ILE A 1 85 ? 3.300 -0.193 -8.678 1.00 93.56 85 ILE A N 1
ATOM 609 C CA . ILE A 1 85 ? 2.421 -0.212 -9.844 1.00 93.56 85 ILE A CA 1
ATOM 610 C C . ILE A 1 85 ? 2.884 0.896 -10.790 1.00 93.56 85 ILE A C 1
ATOM 612 O O . ILE A 1 85 ? 2.833 2.081 -10.453 1.00 93.56 85 ILE A O 1
ATOM 616 N N . THR A 1 86 ? 3.324 0.515 -11.985 1.00 90.81 86 THR A N 1
ATOM 617 C CA . THR A 1 86 ? 3.640 1.466 -13.055 1.00 90.81 86 THR A CA 1
ATOM 618 C C . THR A 1 86 ? 2.368 1.765 -13.839 1.00 90.81 86 THR A C 1
ATOM 620 O O . THR A 1 86 ? 1.780 0.865 -14.435 1.00 90.81 86 THR A O 1
ATOM 623 N N . LEU A 1 87 ? 1.932 3.025 -13.822 1.00 85.81 87 LEU A N 1
ATOM 624 C CA . LEU A 1 87 ? 0.790 3.491 -14.608 1.00 85.81 87 LEU A CA 1
ATOM 625 C C . LEU A 1 87 ? 1.247 3.903 -16.014 1.00 85.81 87 LEU A C 1
ATOM 627 O O . LEU A 1 87 ? 2.380 4.345 -16.200 1.00 85.81 87 LEU A O 1
ATOM 631 N N . GLY A 1 88 ? 0.361 3.731 -16.995 1.00 84.31 88 GLY A N 1
ATOM 632 C CA . GLY A 1 88 ? 0.584 4.148 -18.379 1.00 84.31 88 GLY A CA 1
ATOM 633 C C . GLY A 1 88 ? 0.249 5.623 -18.609 1.00 84.31 88 GLY A C 1
ATOM 634 O O . GLY A 1 88 ? 0.502 6.478 -17.763 1.00 84.31 88 GLY A O 1
ATOM 635 N N . ALA A 1 89 ? -0.333 5.923 -19.769 1.00 88.44 89 ALA A N 1
ATOM 636 C CA . ALA A 1 89 ? -0.775 7.274 -20.098 1.00 88.44 89 ALA A CA 1
ATOM 637 C C . ALA A 1 89 ? -1.821 7.809 -19.100 1.00 88.44 89 ALA A C 1
ATOM 639 O O . ALA A 1 89 ? -2.570 7.044 -18.487 1.00 88.44 89 ALA A O 1
ATOM 640 N N . ALA A 1 90 ? -1.880 9.137 -18.965 1.00 88.12 90 ALA A N 1
ATOM 641 C CA . ALA A 1 90 ? -2.923 9.801 -18.195 1.00 88.12 90 ALA A CA 1
ATOM 642 C C . ALA A 1 90 ? -4.312 9.471 -18.762 1.00 88.12 90 ALA A C 1
ATOM 644 O O . ALA A 1 90 ? -4.476 9.296 -19.971 1.00 88.12 90 ALA A O 1
ATOM 645 N N . ILE A 1 91 ? -5.318 9.421 -17.886 1.00 84.94 91 ILE A N 1
ATOM 646 C CA . ILE A 1 91 ? -6.708 9.321 -18.330 1.00 84.94 91 ILE A CA 1
ATOM 647 C C . ILE A 1 91 ? -7.081 10.589 -19.114 1.00 84.94 91 ILE A C 1
ATOM 649 O O . ILE A 1 91 ? -6.753 11.699 -18.694 1.00 84.94 91 ILE A O 1
ATOM 653 N N . ALA A 1 92 ? -7.763 10.427 -20.243 1.00 85.38 92 ALA A N 1
ATOM 654 C CA . ALA A 1 92 ? -8.281 11.522 -21.057 1.00 85.38 92 ALA A CA 1
ATOM 655 C C . ALA A 1 92 ? -9.70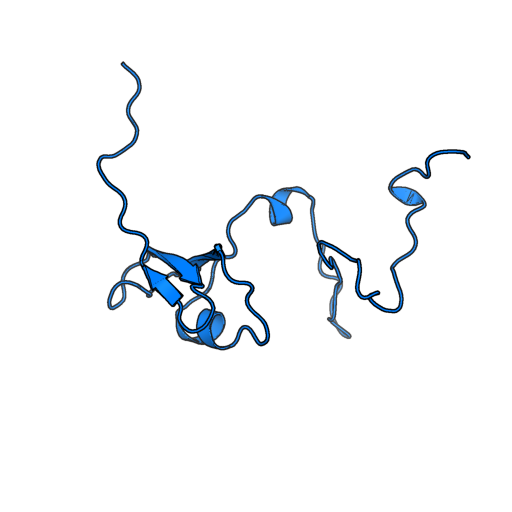0 11.170 -21.519 1.00 85.38 92 ALA A C 1
ATOM 657 O O . ALA A 1 92 ? -9.966 10.023 -21.881 1.00 85.38 92 ALA A O 1
ATOM 658 N N . SER A 1 93 ? -10.612 12.140 -21.489 1.00 71.81 93 SER A N 1
ATOM 659 C CA . SER A 1 93 ? -11.873 12.060 -22.230 1.00 71.81 93 SER A CA 1
ATOM 660 C C . SER A 1 93 ? -11.629 12.536 -23.660 1.00 71.81 93 SER A C 1
ATOM 662 O O . SER A 1 93 ? -10.823 13.445 -23.858 1.00 71.81 93 SER A O 1
ATOM 664 N N . SER A 1 94 ? -12.311 11.937 -24.638 1.00 69.81 94 SER A N 1
ATOM 665 C CA . SER A 1 94 ? -12.381 12.487 -26.000 1.00 69.81 94 SER A CA 1
ATOM 666 C C . SER A 1 94 ? -12.966 13.893 -26.004 1.00 69.81 94 SER A C 1
ATOM 668 O O . SER A 1 94 ? -13.976 14.067 -25.280 1.00 69.81 94 SER A O 1
#

Secondary structure (DSSP, 8-state):
-PPPPGGG-PPPSS--TT-S-------SSS-----HHHHHSPPEE-HHHHHT-SSPPTT-EEEEEEEETTEEEEEEE-SSSEEEEPP-SPP---

Sequence (94 aa):
MADKRVSELNALTAPVKDDLVLISDSSTTETKKITIQNLFKVPSANTANTAAISSPAAGQVAYVTDGAGGSPCLAVYNGSSWLRITLGAAIASS

Foldseek 3Di:
DDDDDPVRDDQDPDDDPPDPDDDDDPDPPDDDDDDPVVVVDAAEEAPVVVVVPPDDDAQRKHFHCQVPVGHIFIWGDHPDDTDGDDDDDDDDDD